Protein AF-P83966-F1 (afdb_monomer_lite)

Sequence (166 aa):
EAVAPYERPALSKNIFYLREIADADQLVEAIKLKDGRTLDADIVVVGVGGRPLVSLFKTSIPDVYAVGDVATYPLKLYNELRRVEHVDHARLSIEEYDYLPYFYSRTFNLAWQFYGDNVGETVLFPDNFGTYWIKVVGVFLEGGTPDEYKVARVQPPVESLDQLAK

Structure (mmCIF, N/CA/C/O backbone):
data_AF-P83966-F1
#
_entry.id   AF-P83966-F1
#
loop_
_atom_site.group_PDB
_atom_site.id
_atom_site.type_symbol
_atom_site.label_atom_id
_atom_site.label_alt_id
_atom_site.label_comp_id
_atom_site.label_asym_id
_atom_site.label_entity_id
_atom_site.label_seq_id
_atom_site.pdbx_PDB_ins_code
_atom_site.Cartn_x
_atom_site.Cartn_y
_atom_site.Cartn_z
_atom_site.occupancy
_atom_site.B_iso_or_equiv
_atom_site.auth_seq_id
_atom_site.auth_comp_id
_atom_site.auth_asym_id
_atom_site.auth_atom_id
_atom_site.pdbx_PDB_model_num
ATOM 1 N N . GLU A 1 1 ? 24.049 -23.335 -14.280 1.00 45.06 1 GLU A N 1
ATOM 2 C CA . GLU A 1 1 ? 23.281 -22.535 -15.256 1.00 45.06 1 GLU A CA 1
ATOM 3 C C . GLU A 1 1 ? 23.429 -21.066 -14.905 1.00 45.06 1 GLU A C 1
ATOM 5 O O . GLU A 1 1 ? 23.362 -20.734 -13.729 1.00 45.06 1 GLU A O 1
ATOM 10 N N . ALA A 1 2 ? 23.746 -20.215 -15.880 1.00 38.22 2 ALA A N 1
ATOM 11 C CA . ALA A 1 2 ? 23.924 -18.783 -15.662 1.00 38.22 2 ALA A CA 1
ATOM 12 C C . ALA A 1 2 ? 22.557 -18.088 -15.731 1.00 38.22 2 ALA A C 1
ATOM 14 O O . ALA A 1 2 ? 21.883 -18.163 -16.756 1.00 38.22 2 ALA A O 1
ATOM 15 N N . VAL A 1 3 ? 22.151 -17.435 -14.641 1.00 41.75 3 VAL A N 1
ATOM 16 C CA . VAL A 1 3 ? 20.948 -16.594 -14.590 1.00 41.75 3 VAL A CA 1
ATOM 17 C C . VAL A 1 3 ? 21.220 -15.344 -15.429 1.00 41.75 3 VAL A C 1
ATOM 19 O O . VAL A 1 3 ? 22.171 -14.609 -15.158 1.00 41.75 3 VAL A O 1
ATOM 22 N N . ALA A 1 4 ? 20.429 -15.133 -16.482 1.00 40.81 4 ALA A N 1
ATOM 23 C CA . ALA A 1 4 ? 20.495 -13.918 -17.286 1.00 40.81 4 ALA A CA 1
ATOM 24 C C . ALA A 1 4 ? 20.196 -12.690 -16.401 1.00 40.81 4 ALA A C 1
ATOM 26 O O . ALA A 1 4 ? 19.326 -12.768 -15.531 1.00 40.81 4 ALA A O 1
ATOM 27 N N . PRO A 1 5 ? 20.898 -11.558 -16.583 1.00 36.34 5 PRO A N 1
ATOM 28 C CA . PRO A 1 5 ? 20.638 -10.367 -15.790 1.00 36.34 5 PRO A CA 1
ATOM 29 C C . PRO A 1 5 ? 19.221 -9.852 -16.072 1.00 36.34 5 PRO A C 1
ATOM 31 O O . PRO A 1 5 ? 18.816 -9.740 -17.226 1.00 36.34 5 PRO A O 1
ATOM 34 N N . TYR A 1 6 ? 18.486 -9.526 -15.008 1.00 38.03 6 TYR A N 1
ATOM 35 C CA . TYR A 1 6 ? 17.194 -8.846 -15.072 1.00 38.03 6 TYR A CA 1
ATOM 36 C C . TYR A 1 6 ? 17.336 -7.539 -15.870 1.00 38.03 6 TYR A C 1
ATOM 38 O O . TYR A 1 6 ? 17.939 -6.568 -15.398 1.00 38.03 6 TYR A O 1
ATOM 46 N N . GLU A 1 7 ? 16.811 -7.514 -17.097 1.00 37.16 7 GLU A N 1
ATOM 47 C CA . GLU A 1 7 ? 16.650 -6.279 -17.859 1.00 37.16 7 GLU A CA 1
ATOM 48 C C . GLU A 1 7 ? 15.645 -5.399 -17.115 1.00 37.16 7 GLU A C 1
ATOM 50 O O . GLU A 1 7 ? 14.469 -5.739 -16.987 1.00 37.16 7 GLU A O 1
ATOM 55 N N . ARG A 1 8 ? 16.110 -4.260 -16.586 1.00 40.84 8 ARG A N 1
ATOM 56 C CA . ARG A 1 8 ? 15.218 -3.269 -15.973 1.00 40.84 8 ARG A CA 1
ATOM 57 C C . ARG A 1 8 ? 14.167 -2.883 -17.021 1.00 40.84 8 ARG A C 1
ATOM 59 O O . ARG A 1 8 ? 14.578 -2.410 -18.086 1.00 40.84 8 ARG A O 1
ATOM 66 N N . PRO A 1 9 ? 12.854 -3.011 -16.739 1.00 40.06 9 PRO A N 1
ATOM 67 C CA . PRO A 1 9 ? 11.830 -2.472 -17.619 1.00 40.06 9 PRO A CA 1
ATOM 68 C C . PRO A 1 9 ? 12.176 -1.011 -17.865 1.00 40.06 9 PRO A C 1
ATOM 70 O O . PRO A 1 9 ? 12.512 -0.296 -16.916 1.00 40.06 9 PRO A O 1
ATOM 73 N N . ALA A 1 10 ? 12.188 -0.605 -19.135 1.00 42.38 10 ALA A N 1
ATOM 74 C CA . ALA A 1 10 ? 12.534 0.745 -19.535 1.00 42.38 10 ALA A CA 1
ATOM 75 C C . ALA A 1 10 ? 11.772 1.734 -18.645 1.00 42.38 10 ALA A C 1
ATOM 77 O O . ALA A 1 10 ? 10.560 1.882 -18.784 1.00 42.38 10 ALA A O 1
ATOM 78 N N . LEU A 1 11 ? 12.482 2.395 -17.721 1.00 45.12 11 LEU A N 1
ATOM 79 C CA . LEU A 1 11 ? 12.000 3.619 -17.096 1.00 45.12 11 LEU A CA 1
ATOM 80 C C . LEU A 1 11 ? 11.551 4.483 -18.264 1.00 45.12 11 LEU A C 1
ATOM 82 O O . LEU A 1 11 ? 12.377 4.858 -19.101 1.00 45.12 11 LEU A O 1
ATOM 86 N N . SER A 1 12 ? 10.240 4.677 -18.384 1.00 51.84 12 SER A N 1
ATOM 87 C CA . SER A 1 12 ? 9.627 5.460 -19.443 1.00 51.84 12 SER A CA 1
ATOM 88 C C . SER A 1 12 ? 10.342 6.800 -19.457 1.00 51.84 12 SER A C 1
ATOM 90 O O . SER A 1 12 ? 10.155 7.606 -18.545 1.00 51.84 12 SER A O 1
ATOM 92 N N . LYS A 1 13 ? 11.213 7.020 -20.448 1.00 52.16 13 LYS A N 1
ATOM 93 C CA . LYS A 1 13 ? 12.137 8.163 -20.465 1.00 52.16 13 LYS A CA 1
ATOM 94 C C . LYS A 1 13 ? 11.417 9.522 -20.465 1.00 52.16 13 LYS A C 1
ATOM 96 O O . LYS A 1 13 ? 12.077 10.540 -20.313 1.00 52.16 13 LYS A O 1
ATOM 101 N N . ASN A 1 14 ? 10.084 9.522 -20.573 1.00 56.34 14 ASN A N 1
ATOM 102 C CA . ASN A 1 14 ? 9.250 10.691 -20.807 1.00 56.34 14 ASN A CA 1
ATOM 103 C C . ASN A 1 14 ? 8.026 10.806 -19.863 1.00 56.34 14 ASN A C 1
ATOM 105 O O . ASN A 1 14 ? 7.080 11.505 -20.209 1.00 56.34 14 ASN A O 1
ATOM 109 N N . ILE A 1 15 ? 7.987 10.127 -18.704 1.00 60.91 15 ILE A N 1
ATOM 110 C CA . ILE A 1 15 ? 6.929 10.367 -17.694 1.00 60.91 15 ILE A CA 1
ATOM 111 C C . ILE A 1 15 ? 7.461 11.316 -16.622 1.00 60.91 15 ILE A C 1
ATOM 113 O O . ILE A 1 15 ? 8.422 11.001 -15.920 1.00 60.91 15 ILE A O 1
ATOM 117 N N . PHE A 1 16 ? 6.803 12.464 -16.473 1.00 58.78 16 PHE A N 1
ATOM 118 C CA . PHE A 1 16 ? 7.132 13.481 -15.480 1.00 58.78 16 PHE A CA 1
ATOM 119 C C . PHE A 1 16 ? 5.898 13.780 -14.626 1.00 58.78 16 PHE A C 1
ATOM 121 O O . PHE A 1 16 ? 4.799 13.945 -15.150 1.00 58.78 16 PHE A O 1
ATOM 128 N N . TYR A 1 17 ? 6.075 13.856 -13.307 1.00 57.97 17 TYR A N 1
ATOM 129 C CA . TYR A 1 17 ? 4.996 14.163 -12.367 1.00 57.97 17 TYR A CA 1
ATOM 130 C C . TYR A 1 17 ? 5.035 15.648 -12.000 1.00 57.97 17 TYR A C 1
ATOM 132 O O . TYR A 1 17 ? 5.984 16.111 -11.363 1.00 57.97 17 TYR A O 1
ATOM 140 N N . LEU A 1 18 ? 3.996 16.390 -12.380 1.00 57.66 18 LEU A N 1
ATOM 141 C CA . LEU A 1 18 ? 3.772 17.760 -11.914 1.00 57.66 18 LEU A CA 1
ATOM 142 C C . LEU A 1 18 ? 2.977 17.726 -10.603 1.00 57.66 18 LEU A C 1
ATOM 144 O O . LEU A 1 18 ? 2.187 16.813 -10.389 1.00 57.66 18 LEU A O 1
ATOM 148 N N . ARG A 1 19 ? 3.213 18.690 -9.702 1.00 56.94 19 ARG A N 1
ATOM 149 C CA . ARG A 1 19 ? 2.578 18.724 -8.369 1.00 56.94 19 ARG A CA 1
ATOM 150 C C . ARG A 1 19 ? 1.458 19.757 -8.226 1.00 56.94 19 ARG A C 1
ATOM 152 O O . ARG A 1 19 ? 0.617 19.573 -7.359 1.00 56.94 19 ARG A O 1
ATOM 159 N N . GLU A 1 20 ? 1.425 20.813 -9.041 1.00 59.12 20 GLU A N 1
ATOM 160 C CA . GLU A 1 20 ? 0.437 21.899 -8.923 1.00 59.12 20 GLU A CA 1
ATOM 161 C C . GLU A 1 20 ? 0.015 22.431 -10.304 1.00 59.12 20 GLU A C 1
ATOM 163 O O . GLU A 1 20 ? 0.839 22.490 -11.213 1.00 59.12 20 GLU A O 1
ATOM 168 N N . ILE A 1 21 ? -1.269 22.792 -10.451 1.00 60.28 21 ILE A N 1
ATOM 169 C CA . ILE A 1 21 ? -1.931 23.203 -11.716 1.00 60.28 21 ILE A CA 1
ATOM 170 C C . ILE A 1 21 ? -2.010 24.734 -11.876 1.00 60.28 21 ILE A C 1
ATOM 172 O O . ILE A 1 21 ? -2.605 25.206 -12.830 1.00 60.28 21 ILE A O 1
ATOM 176 N N . ALA A 1 22 ? -1.428 25.510 -10.957 1.00 54.44 22 ALA A N 1
ATOM 177 C CA . ALA A 1 22 ? -1.925 26.825 -10.530 1.00 54.44 22 ALA A CA 1
ATOM 178 C C . ALA A 1 22 ? -2.326 27.876 -11.592 1.00 54.44 22 ALA A C 1
ATOM 180 O O . ALA A 1 22 ? -3.111 28.737 -11.229 1.00 54.44 22 ALA A O 1
ATOM 181 N N . ASP A 1 23 ? -1.933 27.793 -12.864 1.00 50.25 23 ASP A N 1
ATOM 182 C CA . ASP A 1 23 ? -2.399 28.704 -13.916 1.00 50.25 23 ASP A CA 1
ATOM 183 C C . ASP A 1 23 ? -2.664 27.953 -15.232 1.00 50.25 23 ASP A C 1
ATOM 185 O O . ASP A 1 23 ? -1.819 27.915 -16.128 1.00 50.25 23 ASP A O 1
ATOM 189 N N . ALA A 1 24 ? -3.851 27.348 -15.366 1.00 52.97 24 ALA A N 1
ATOM 190 C CA . ALA A 1 24 ? -4.258 26.550 -16.535 1.00 52.97 24 ALA A CA 1
ATOM 191 C C . ALA A 1 24 ? -4.115 27.282 -17.892 1.00 52.97 24 ALA A C 1
ATOM 193 O O . ALA A 1 24 ? -4.020 26.628 -18.929 1.00 52.97 24 ALA A O 1
ATOM 194 N N . ASP A 1 25 ? -4.006 28.611 -17.881 1.00 53.62 25 ASP A N 1
ATOM 195 C CA . ASP A 1 25 ? -3.832 29.443 -19.073 1.00 53.62 25 ASP A CA 1
ATOM 196 C C . ASP A 1 25 ? -2.358 29.609 -19.516 1.00 53.62 25 ASP A C 1
ATOM 198 O O . ASP A 1 25 ? -2.104 30.058 -20.631 1.00 53.62 25 ASP A O 1
ATOM 202 N N . GLN A 1 26 ? -1.368 29.200 -18.705 1.00 55.09 26 GLN A N 1
ATOM 203 C CA . GLN A 1 26 ? 0.069 29.240 -19.046 1.00 55.09 26 GLN A CA 1
ATOM 204 C C . GLN A 1 26 ? 0.646 27.881 -19.477 1.00 55.09 26 GLN A C 1
ATOM 206 O O . GLN A 1 26 ? 1.845 27.792 -19.744 1.00 55.09 26 GLN A O 1
ATOM 211 N N . LEU A 1 27 ? -0.170 26.819 -19.587 1.00 56.16 27 LEU A N 1
ATOM 212 C CA . LEU A 1 27 ? 0.305 25.432 -19.749 1.00 56.16 27 LEU A CA 1
ATOM 213 C C . LEU A 1 27 ? 1.224 25.203 -20.978 1.00 56.16 27 LEU A C 1
ATOM 215 O O . LEU A 1 27 ? 2.040 24.285 -20.981 1.00 56.16 27 LEU A O 1
ATOM 219 N N . VAL A 1 28 ? 1.144 26.075 -21.989 1.00 51.44 28 VAL A N 1
ATOM 220 C CA . VAL A 1 28 ? 1.964 26.051 -23.217 1.00 51.44 28 VAL A CA 1
ATOM 221 C C . VAL A 1 28 ? 3.400 26.576 -22.997 1.00 51.44 28 VAL A C 1
ATOM 223 O O . VAL A 1 28 ? 4.303 26.200 -23.736 1.00 51.44 28 VAL A O 1
ATOM 226 N N . GLU A 1 29 ? 3.659 27.356 -21.940 1.00 54.81 29 GLU A N 1
ATOM 227 C CA . GLU A 1 29 ? 5.016 27.707 -21.468 1.00 54.81 29 GLU A CA 1
ATOM 228 C C . GLU A 1 29 ? 5.485 26.815 -20.290 1.00 54.81 29 GLU A C 1
ATOM 230 O O . GLU A 1 29 ? 6.607 26.955 -19.792 1.00 54.81 29 GLU A O 1
ATOM 235 N N . ALA A 1 30 ? 4.626 25.904 -19.810 1.00 53.44 30 ALA A N 1
ATOM 236 C CA . ALA A 1 30 ? 4.599 25.493 -18.404 1.00 53.44 30 ALA A CA 1
ATOM 237 C C . ALA A 1 30 ? 5.400 24.263 -17.994 1.00 53.44 30 ALA A C 1
ATOM 239 O O . ALA A 1 30 ? 5.418 23.970 -16.798 1.00 5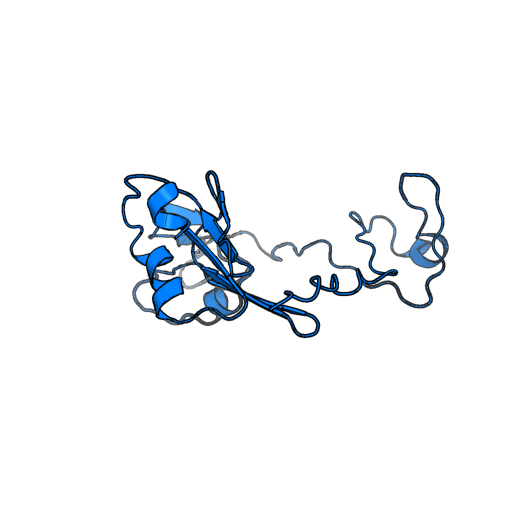3.44 30 ALA A O 1
ATOM 240 N N . ILE A 1 31 ? 6.111 23.553 -18.873 1.00 60.31 31 ILE A N 1
ATOM 241 C CA . ILE A 1 31 ? 7.015 22.510 -18.355 1.00 60.31 31 ILE A CA 1
ATOM 242 C C . ILE A 1 31 ? 8.380 23.089 -17.998 1.00 60.31 31 ILE A C 1
ATOM 244 O O . ILE A 1 31 ? 9.411 22.480 -18.260 1.00 60.31 31 ILE A O 1
ATOM 248 N N . LYS A 1 32 ? 8.390 24.263 -17.356 1.00 64.75 32 LYS A N 1
ATOM 249 C CA . LYS A 1 32 ? 9.527 24.684 -16.545 1.00 64.75 32 LYS A CA 1
ATOM 250 C C . LYS A 1 32 ? 9.469 23.940 -15.221 1.00 64.75 32 LYS A C 1
ATOM 252 O O . LYS A 1 32 ? 8.652 24.225 -14.348 1.00 64.75 32 LYS A O 1
ATOM 257 N N . LEU A 1 33 ? 10.341 22.956 -15.077 1.00 69.50 33 LEU A N 1
ATOM 258 C CA . LEU A 1 33 ? 10.537 22.248 -13.824 1.00 69.50 33 LEU A CA 1
ATOM 259 C C . LEU A 1 33 ? 11.084 23.222 -12.768 1.00 69.50 33 LEU A C 1
ATOM 261 O O . LEU A 1 33 ? 11.727 24.219 -13.095 1.00 69.50 33 LEU A O 1
ATOM 265 N N . LYS A 1 34 ? 10.879 22.923 -11.477 1.00 71.44 34 LYS A N 1
ATOM 266 C CA . LYS A 1 34 ? 11.405 23.754 -10.369 1.00 71.44 34 LYS A CA 1
ATOM 267 C C . LYS A 1 34 ? 12.927 23.957 -10.424 1.00 71.44 34 LYS A C 1
ATOM 269 O O . LYS A 1 34 ? 13.430 24.893 -9.816 1.00 71.44 34 LYS A O 1
ATOM 274 N N . ASP A 1 35 ? 13.646 23.087 -11.130 1.00 78.81 35 ASP A N 1
ATOM 275 C CA . ASP A 1 35 ? 15.094 23.171 -11.350 1.00 78.81 35 ASP A CA 1
ATOM 276 C C . ASP A 1 35 ? 15.496 24.030 -12.569 1.00 78.81 35 ASP A C 1
ATOM 278 O O . ASP A 1 35 ? 16.679 24.123 -12.889 1.00 78.81 35 ASP A O 1
ATOM 282 N N . GLY A 1 36 ? 14.534 24.672 -13.239 1.00 75.62 36 GLY A N 1
ATOM 283 C CA . GLY A 1 36 ? 14.755 25.580 -14.365 1.00 75.62 36 GLY A CA 1
ATOM 284 C C . GLY A 1 36 ? 14.802 24.915 -15.743 1.00 75.62 36 GLY A C 1
ATOM 285 O O . GLY A 1 36 ? 14.896 25.629 -16.740 1.00 75.62 36 GLY A O 1
ATOM 286 N N . ARG A 1 37 ? 14.720 23.581 -15.838 1.00 77.75 37 ARG A N 1
ATOM 287 C CA . ARG A 1 37 ? 14.634 22.886 -17.135 1.00 77.75 37 ARG A CA 1
ATOM 288 C C . ARG A 1 37 ? 13.282 23.119 -17.795 1.00 77.75 37 ARG A C 1
ATOM 290 O O . ARG A 1 37 ? 12.271 23.056 -17.109 1.00 77.75 37 ARG A O 1
ATOM 297 N N . THR A 1 38 ? 13.269 23.266 -19.116 1.00 74.31 38 THR A N 1
ATOM 298 C CA . THR A 1 38 ? 12.050 23.223 -19.937 1.00 74.31 38 THR A CA 1
ATOM 299 C C . THR A 1 38 ? 11.914 21.843 -20.582 1.00 74.31 38 THR A C 1
ATOM 301 O O . THR A 1 38 ? 12.921 21.291 -21.028 1.00 74.31 38 THR A O 1
ATOM 304 N N . LEU A 1 39 ? 10.704 21.282 -20.639 1.00 73.31 39 LEU A N 1
ATOM 305 C CA . LEU A 1 39 ? 10.404 20.081 -21.426 1.00 73.31 39 LEU A CA 1
ATOM 306 C C . LEU A 1 39 ? 9.485 20.433 -22.600 1.00 73.31 39 LEU A C 1
ATOM 308 O O . LEU A 1 39 ? 8.455 21.073 -22.399 1.00 73.31 39 LEU A O 1
ATOM 312 N N . ASP A 1 40 ? 9.840 19.977 -23.800 1.00 72.69 40 ASP A N 1
ATOM 313 C CA . ASP A 1 40 ? 8.956 20.044 -24.965 1.00 72.69 40 ASP A CA 1
ATOM 314 C C . ASP A 1 40 ? 7.891 18.944 -24.855 1.00 72.69 40 ASP A C 1
ATOM 316 O O . ASP A 1 40 ? 8.216 17.778 -24.608 1.00 72.69 40 ASP A O 1
ATOM 320 N N . ALA A 1 41 ? 6.617 19.302 -25.023 1.00 70.44 41 ALA A N 1
ATOM 321 C CA . ALA A 1 41 ? 5.513 18.349 -25.001 1.00 70.44 41 ALA A CA 1
ATOM 322 C C . ALA A 1 41 ? 4.385 18.768 -25.944 1.00 70.44 41 ALA A C 1
ATOM 324 O O . ALA A 1 41 ? 3.917 19.903 -25.897 1.00 70.44 41 ALA A O 1
ATOM 325 N N . ASP A 1 42 ? 3.892 17.813 -26.732 1.00 73.94 42 ASP A N 1
ATOM 326 C CA . ASP A 1 42 ? 2.681 17.989 -27.542 1.00 73.94 42 ASP A CA 1
ATOM 327 C C . ASP A 1 42 ? 1.400 17.819 -26.705 1.00 73.94 42 ASP A C 1
ATOM 329 O O . ASP A 1 42 ? 0.353 18.380 -27.023 1.00 73.94 42 ASP A O 1
ATOM 333 N N . ILE A 1 43 ? 1.470 17.014 -25.635 1.00 69.81 43 ILE A N 1
ATOM 334 C CA . ILE A 1 43 ? 0.348 16.690 -24.747 1.00 69.81 43 ILE A CA 1
ATOM 335 C C . ILE A 1 43 ? 0.831 16.700 -23.297 1.00 69.81 43 ILE A C 1
ATOM 337 O O . ILE A 1 43 ? 1.833 16.070 -22.958 1.00 69.81 43 ILE A O 1
ATOM 341 N N . VAL A 1 44 ? 0.058 17.348 -22.424 1.00 73.06 44 VAL A N 1
ATOM 342 C CA . VAL A 1 44 ? 0.239 17.301 -20.970 1.00 73.06 44 VAL A CA 1
ATOM 343 C C . VAL A 1 44 ? -0.953 16.583 -20.347 1.00 73.06 44 VAL A C 1
ATOM 345 O O . VAL A 1 44 ? -2.098 16.992 -20.523 1.00 73.06 44 VAL A O 1
ATOM 348 N N . VAL A 1 45 ? -0.680 15.514 -19.600 1.00 74.25 45 VAL A N 1
ATOM 349 C CA . VAL A 1 45 ? -1.681 14.798 -18.799 1.00 74.25 45 VAL A CA 1
ATOM 350 C C . VAL A 1 45 ? -1.427 15.111 -17.332 1.00 74.25 45 VAL A C 1
ATOM 352 O O . VAL A 1 45 ? -0.304 14.958 -16.853 1.00 74.25 45 VAL A O 1
ATOM 355 N N . VAL A 1 46 ? -2.464 15.538 -16.610 1.00 70.75 46 VAL A N 1
ATOM 356 C CA . VAL A 1 46 ? -2.336 15.942 -15.208 1.00 70.75 46 VAL A CA 1
ATOM 357 C C . VAL A 1 46 ? -3.109 15.001 -14.290 1.00 70.75 46 VAL A C 1
ATOM 359 O O . VAL A 1 46 ? -4.314 14.827 -14.437 1.00 70.75 46 VAL A O 1
ATOM 362 N N . GLY A 1 47 ? -2.408 14.430 -13.309 1.00 78.69 47 GLY A N 1
ATOM 363 C CA . GLY A 1 47 ? -2.979 13.607 -12.243 1.00 78.69 47 GLY A CA 1
ATOM 364 C C . GLY A 1 47 ? -2.395 14.001 -10.889 1.00 78.69 47 GLY A C 1
ATOM 365 O O . GLY A 1 47 ? -1.427 13.399 -10.437 1.00 78.69 47 GLY A O 1
ATOM 366 N N . VAL A 1 48 ? -2.971 15.026 -10.256 1.00 75.12 48 VAL A N 1
ATOM 367 C CA . VAL A 1 48 ? -2.504 15.603 -8.971 1.00 75.12 48 VAL A CA 1
ATOM 368 C C . VAL A 1 48 ? -3.465 15.340 -7.804 1.00 75.12 48 VAL A C 1
ATOM 370 O O . VAL A 1 48 ? -3.412 16.015 -6.780 1.00 75.12 48 VAL A O 1
ATOM 373 N N . GLY A 1 49 ? -4.341 14.346 -7.961 1.00 77.19 49 GLY A N 1
ATOM 374 C CA . GLY A 1 49 ? -5.379 13.991 -6.994 1.00 77.19 49 GLY A CA 1
ATOM 375 C C . GLY A 1 49 ? -6.713 14.703 -7.235 1.00 77.19 49 GLY A C 1
ATOM 376 O O . GLY A 1 49 ? -6.784 15.745 -7.887 1.00 77.19 49 GLY A O 1
ATOM 377 N N . GLY A 1 50 ? -7.781 14.101 -6.713 1.00 74.12 50 GLY A N 1
ATOM 378 C CA . GLY A 1 50 ? -9.111 14.696 -6.649 1.00 74.12 50 GLY A CA 1
ATOM 379 C C . GLY A 1 50 ? -9.363 15.368 -5.300 1.00 74.12 50 GLY A C 1
ATOM 380 O O . GLY A 1 50 ? -8.637 15.170 -4.325 1.00 74.12 50 GLY A O 1
ATOM 381 N N . ARG A 1 51 ? -10.422 16.173 -5.229 1.00 74.88 51 ARG A N 1
ATOM 382 C CA . ARG A 1 51 ? -11.014 16.606 -3.959 1.00 74.88 51 ARG A CA 1
ATOM 383 C C . ARG A 1 51 ? -12.471 16.159 -3.946 1.00 74.88 51 ARG A C 1
ATOM 385 O O . ARG A 1 51 ? -13.143 16.362 -4.959 1.00 74.88 51 ARG A O 1
ATOM 392 N N . PRO A 1 52 ? -12.977 15.601 -2.832 1.00 74.06 52 PRO A N 1
ATOM 393 C CA . PRO A 1 52 ? -14.404 15.362 -2.680 1.00 74.06 52 PRO A CA 1
ATOM 394 C C . PRO A 1 52 ? -15.199 16.628 -3.007 1.00 74.06 52 PRO A C 1
ATOM 396 O O . PRO A 1 52 ? -14.882 17.707 -2.508 1.00 74.06 52 PRO A O 1
ATOM 399 N N . LEU A 1 53 ? -16.240 16.494 -3.832 1.00 70.25 53 LEU A N 1
ATOM 400 C CA . LEU A 1 53 ? -17.119 17.611 -4.204 1.00 70.25 53 LEU A CA 1
ATOM 401 C C . LEU A 1 53 ? -18.085 18.019 -3.076 1.00 70.25 53 LEU A C 1
ATOM 403 O O . LEU A 1 53 ? -18.884 18.935 -3.251 1.00 70.25 53 LEU A O 1
ATOM 407 N N . VAL A 1 54 ? -18.023 17.345 -1.924 1.00 67.00 54 VAL A N 1
ATOM 408 C CA . VAL A 1 54 ? -18.878 17.571 -0.753 1.00 67.00 54 VAL A CA 1
ATOM 409 C C . VAL A 1 54 ? -18.097 17.358 0.548 1.00 67.00 54 VAL A C 1
ATOM 411 O O . VAL A 1 54 ? -17.034 16.734 0.562 1.00 67.00 54 VAL A O 1
ATOM 414 N N . SER A 1 55 ? -18.648 17.851 1.657 1.00 57.66 55 SER A N 1
ATOM 415 C CA . SER A 1 55 ? -18.236 17.472 3.011 1.00 57.66 55 SER A CA 1
ATOM 416 C C . SER A 1 55 ? -18.768 16.076 3.388 1.00 57.66 55 SER A C 1
ATOM 418 O O . SER A 1 55 ? -19.784 15.616 2.875 1.00 57.66 55 SER A O 1
ATOM 420 N N . LEU A 1 56 ? -18.040 15.378 4.262 1.00 51.44 56 LEU A N 1
ATOM 421 C CA . LEU A 1 56 ? -18.118 13.925 4.494 1.00 51.44 56 LE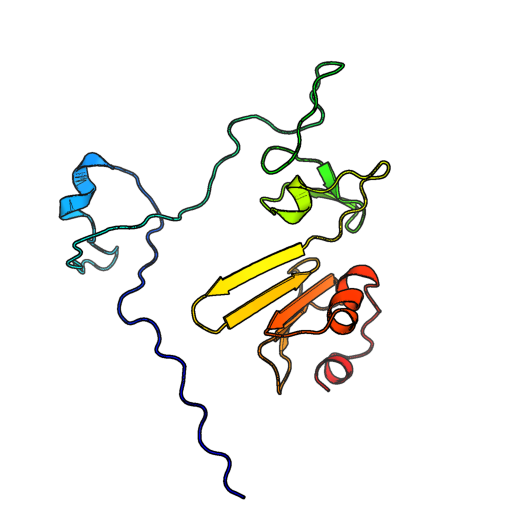U A CA 1
ATOM 422 C C . LEU A 1 56 ? -19.184 13.562 5.561 1.00 51.44 56 LEU A C 1
ATOM 424 O O . LEU A 1 56 ? -19.321 14.345 6.495 1.00 51.44 56 LEU A O 1
ATOM 428 N N . PHE A 1 57 ? -19.876 12.404 5.425 1.00 46.75 57 PHE A N 1
ATOM 429 C CA . PHE A 1 57 ? -20.602 11.535 6.415 1.00 46.75 57 PHE A CA 1
ATOM 430 C C . PHE A 1 57 ? -21.955 10.980 5.891 1.00 46.75 57 PHE A C 1
ATOM 432 O O . PHE A 1 57 ? -22.552 11.574 4.995 1.00 46.75 57 PHE A O 1
ATOM 439 N N . LYS A 1 58 ? -22.494 9.886 6.494 1.00 56.59 58 LYS A N 1
ATOM 440 C CA . LYS A 1 58 ? -23.964 9.673 6.552 1.00 56.59 58 LYS A CA 1
ATOM 441 C C . LYS A 1 58 ? -24.502 10.976 7.092 1.00 56.59 58 LYS A C 1
ATOM 443 O O . LYS A 1 58 ? -24.135 11.360 8.204 1.00 56.59 58 LYS A O 1
ATOM 448 N N . THR A 1 59 ? -25.181 11.712 6.231 1.00 62.50 59 THR A N 1
ATOM 449 C CA . THR A 1 59 ? -25.189 13.149 6.434 1.00 62.50 59 THR A CA 1
ATOM 450 C C . THR A 1 59 ? -25.920 13.454 7.736 1.00 62.50 59 THR A C 1
ATOM 452 O O . THR A 1 59 ? -26.700 12.647 8.245 1.00 62.50 59 THR A O 1
ATOM 455 N N . SER A 1 60 ? -25.692 14.631 8.295 1.00 72.88 60 SER A N 1
ATOM 456 C CA . SER A 1 60 ? -26.490 15.110 9.425 1.00 72.88 60 SER A CA 1
ATOM 457 C C . SER A 1 60 ? -27.983 15.269 9.085 1.00 72.88 60 SER A C 1
ATOM 459 O O . SER A 1 60 ? -28.773 15.608 9.965 1.00 72.88 60 SER A O 1
ATOM 461 N N . ILE A 1 61 ? -28.375 15.028 7.829 1.00 81.06 61 ILE A N 1
ATOM 462 C CA . ILE A 1 61 ? -29.737 15.096 7.321 1.00 81.06 61 ILE A CA 1
ATOM 463 C C . ILE A 1 61 ? -30.321 13.671 7.293 1.00 81.06 61 ILE A C 1
ATOM 465 O O . ILE A 1 61 ? -29.754 12.790 6.635 1.00 81.06 61 ILE A O 1
ATOM 469 N N . PRO A 1 62 ? -31.453 13.427 7.982 1.00 81.81 62 PRO A N 1
ATOM 470 C CA . PRO A 1 62 ? -32.189 12.173 7.865 1.00 81.81 62 PRO A CA 1
ATOM 471 C C . PRO A 1 62 ? -32.436 11.792 6.400 1.00 81.81 62 PRO A C 1
ATOM 473 O O . PRO A 1 62 ? -32.694 12.652 5.563 1.00 81.81 62 PRO A O 1
ATOM 476 N N . ASP A 1 63 ? -32.331 10.498 6.100 1.00 81.56 63 ASP A N 1
ATOM 477 C CA . ASP A 1 63 ? -32.579 9.910 4.775 1.00 81.56 63 ASP A CA 1
ATOM 478 C C . ASP A 1 63 ? -31.639 10.352 3.635 1.00 81.56 63 ASP A C 1
ATOM 480 O O . ASP A 1 63 ? -31.852 9.979 2.481 1.00 81.56 63 ASP A O 1
ATOM 484 N N . VAL A 1 64 ? -30.544 11.058 3.943 1.00 82.69 64 VAL A N 1
ATOM 485 C CA . VAL A 1 64 ? -29.495 11.407 2.973 1.00 82.69 64 VAL A CA 1
ATOM 486 C C . VAL A 1 64 ? -28.191 10.673 3.302 1.00 82.69 64 VAL A C 1
ATOM 488 O O . VAL A 1 64 ? -27.633 10.782 4.399 1.00 82.69 64 VAL A O 1
ATOM 491 N N . TYR A 1 65 ? -27.676 9.934 2.318 1.00 79.88 65 TYR A N 1
ATOM 492 C CA . TYR A 1 65 ? -26.520 9.045 2.446 1.00 79.88 65 TYR A CA 1
ATOM 493 C C . TYR A 1 65 ? -25.373 9.501 1.538 1.00 79.88 65 TYR A C 1
ATOM 495 O O . TYR A 1 65 ? -25.606 9.998 0.438 1.00 79.88 65 TYR A O 1
ATOM 503 N N . ALA A 1 66 ? -24.136 9.294 1.991 1.00 84.19 66 ALA A N 1
ATOM 504 C CA . ALA A 1 66 ? -22.924 9.475 1.198 1.00 84.19 66 ALA A CA 1
ATOM 505 C C . ALA A 1 66 ? -22.253 8.112 0.987 1.00 84.19 66 ALA A C 1
ATOM 507 O O . ALA A 1 66 ? -22.161 7.318 1.925 1.00 84.19 66 ALA A O 1
ATOM 508 N N . VAL A 1 67 ? -21.789 7.850 -0.234 1.00 86.88 67 VAL A N 1
ATOM 509 C CA . VAL A 1 67 ? -21.114 6.606 -0.640 1.00 86.88 67 VAL A CA 1
ATOM 510 C C . VAL A 1 67 ? -19.920 6.930 -1.540 1.00 86.88 67 VAL A C 1
ATOM 512 O O . VAL A 1 67 ? -19.871 8.011 -2.127 1.00 86.88 67 VAL A O 1
ATOM 515 N N . GLY A 1 68 ? -18.976 5.999 -1.674 1.00 88.88 68 GLY A N 1
ATOM 516 C CA . GLY A 1 68 ? -17.807 6.170 -2.539 1.00 88.88 68 GLY A CA 1
ATOM 517 C C . GLY A 1 68 ? -16.839 7.245 -2.034 1.00 88.88 68 GLY A C 1
ATOM 518 O O . GLY A 1 68 ? -16.751 7.505 -0.838 1.00 88.88 68 GLY A O 1
ATOM 519 N N . ASP A 1 69 ? -16.140 7.905 -2.958 1.00 90.56 69 ASP A N 1
ATOM 520 C CA . ASP A 1 69 ? -15.013 8.826 -2.704 1.00 90.56 69 ASP A CA 1
ATOM 521 C C . ASP A 1 69 ? -15.296 9.962 -1.704 1.00 90.56 69 ASP A C 1
ATOM 523 O O . ASP A 1 69 ? -14.379 10.525 -1.094 1.00 90.56 69 ASP A O 1
ATOM 527 N N . VAL A 1 70 ? -16.573 10.317 -1.549 1.00 86.94 70 VAL A N 1
ATOM 528 C CA . VAL A 1 70 ? -17.061 11.391 -0.677 1.00 86.94 70 VAL A CA 1
ATOM 529 C C . VAL A 1 70 ? -17.462 10.910 0.720 1.00 86.94 70 VAL A C 1
ATOM 531 O O . VAL A 1 70 ? -17.845 11.713 1.568 1.00 86.94 70 VAL A O 1
ATOM 534 N N . ALA A 1 71 ? -17.423 9.608 0.986 1.00 86.62 71 ALA A N 1
ATOM 535 C CA . ALA A 1 71 ? -17.794 9.058 2.278 1.00 86.62 71 ALA A CA 1
ATOM 536 C C . ALA A 1 71 ? -16.567 8.958 3.191 1.00 86.62 71 ALA A C 1
ATOM 538 O O . ALA A 1 71 ? -15.633 8.206 2.924 1.00 86.62 71 ALA A O 1
ATOM 539 N N . THR A 1 72 ? -16.604 9.667 4.322 1.00 89.19 72 THR A N 1
ATOM 540 C CA . THR A 1 72 ? -15.843 9.245 5.505 1.00 89.19 72 THR A CA 1
ATOM 541 C C . THR A 1 72 ? -16.717 8.320 6.320 1.00 89.19 72 THR A C 1
ATOM 543 O O . THR A 1 72 ? -17.842 8.677 6.680 1.00 89.19 72 THR A O 1
ATOM 546 N N . TYR A 1 73 ? -16.196 7.142 6.623 1.00 87.06 73 TYR A N 1
ATOM 547 C CA . TYR A 1 73 ? -16.925 6.084 7.301 1.00 87.06 73 TYR A CA 1
ATOM 548 C C . TYR A 1 73 ? -16.029 5.404 8.348 1.00 87.06 73 TYR A C 1
ATOM 550 O O . TYR A 1 73 ? -14.799 5.457 8.242 1.00 87.06 73 TYR A O 1
ATOM 558 N N . PRO A 1 74 ? -16.619 4.780 9.383 1.00 88.81 74 PRO A N 1
ATOM 559 C CA . PRO A 1 74 ? -15.865 3.968 10.328 1.00 88.81 74 PRO A CA 1
ATOM 560 C C . PRO A 1 74 ? -15.368 2.700 9.629 1.00 88.81 74 PRO A C 1
ATOM 562 O O . PRO A 1 74 ? -16.146 1.808 9.290 1.00 88.81 74 PRO A O 1
ATOM 565 N N . LEU A 1 75 ? -14.062 2.619 9.4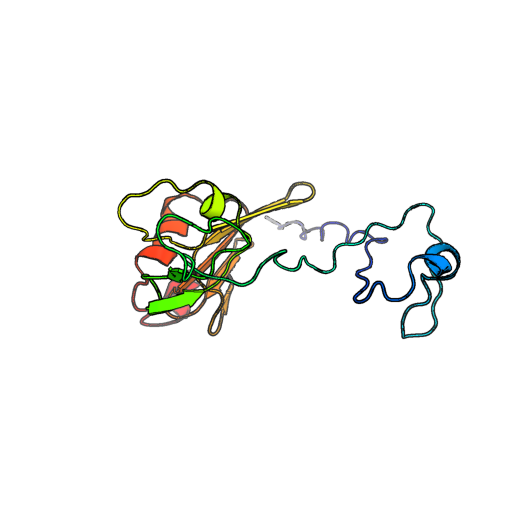05 1.00 90.12 75 LEU A N 1
ATOM 566 C CA . LEU A 1 75 ? -13.397 1.441 8.873 1.00 90.12 75 LEU A CA 1
ATOM 567 C C . LEU A 1 75 ? -13.111 0.477 10.030 1.00 90.12 75 LEU A C 1
ATOM 569 O O . LEU A 1 75 ? -12.112 0.610 10.739 1.00 90.12 75 LEU A O 1
ATOM 573 N N . LYS A 1 76 ? -14.023 -0.483 10.226 1.00 89.75 76 LYS A N 1
ATOM 574 C CA . LYS A 1 76 ? -14.042 -1.399 11.382 1.00 89.75 76 LYS A CA 1
ATOM 575 C C . LYS A 1 76 ? -12.723 -2.118 11.623 1.00 89.75 76 LYS A C 1
ATOM 577 O O . LYS A 1 76 ? -12.289 -2.186 12.767 1.00 89.75 76 LYS A O 1
ATOM 582 N N . LEU A 1 77 ? -12.080 -2.591 10.553 1.00 89.19 77 LEU A N 1
ATOM 583 C CA . LEU A 1 77 ? -10.832 -3.353 10.619 1.00 89.19 77 LEU A CA 1
ATOM 584 C C . LEU A 1 77 ? -9.719 -2.626 11.393 1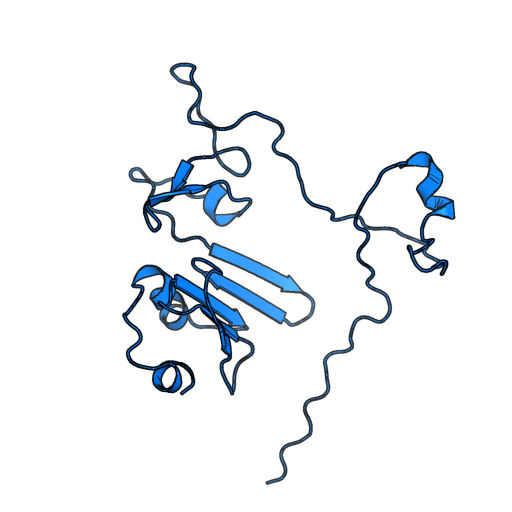.00 89.19 77 LEU A C 1
ATOM 586 O O . LEU A 1 77 ? -8.926 -3.279 12.064 1.00 89.19 77 LEU A O 1
ATOM 590 N N . TYR A 1 78 ? -9.685 -1.292 11.331 1.00 90.88 78 TYR A N 1
ATOM 591 C CA . TYR A 1 78 ? -8.679 -0.470 12.014 1.00 90.88 78 TYR A CA 1
ATOM 592 C C . TYR A 1 78 ? -9.266 0.418 13.116 1.00 90.88 78 TYR A C 1
ATOM 594 O O . TYR A 1 78 ? -8.526 1.149 13.761 1.00 90.88 78 TYR A O 1
ATOM 602 N N . ASN A 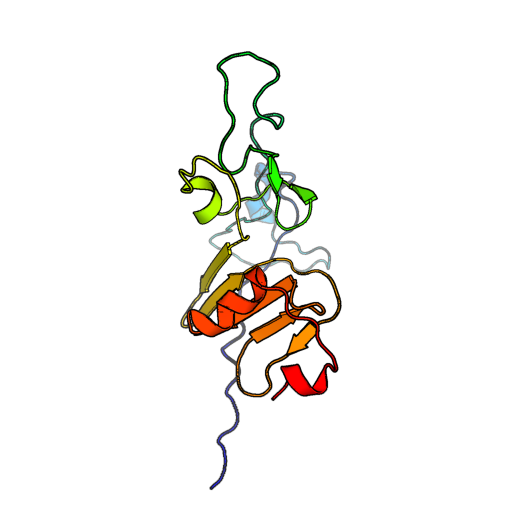1 79 ? -10.580 0.351 13.355 1.00 91.50 79 ASN A N 1
ATOM 603 C CA . ASN A 1 79 ? -11.292 1.187 14.323 1.00 91.50 79 ASN A CA 1
ATOM 604 C C . ASN A 1 79 ? -11.026 2.701 14.147 1.00 91.50 79 ASN A C 1
ATOM 606 O O . ASN A 1 79 ? -10.838 3.441 15.111 1.00 91.50 79 ASN A O 1
ATOM 610 N N . GLU A 1 80 ? -11.021 3.163 12.896 1.00 91.38 80 GLU A N 1
ATOM 611 C CA . GLU A 1 80 ? -10.721 4.549 12.523 1.00 91.38 80 GLU A CA 1
ATOM 612 C C . GLU A 1 80 ? -11.751 5.100 11.537 1.00 91.38 80 GLU A C 1
ATOM 614 O O . GLU A 1 80 ? -12.348 4.362 10.752 1.00 91.38 80 GLU A O 1
ATOM 619 N N . LEU A 1 81 ? -11.933 6.421 11.530 1.00 90.56 81 LEU A N 1
ATOM 620 C CA . LEU A 1 81 ? -12.655 7.092 10.454 1.00 90.56 81 LEU A CA 1
ATOM 621 C C . LEU A 1 81 ? -11.724 7.267 9.261 1.00 90.56 81 LEU A C 1
ATOM 623 O O . LEU A 1 81 ? -10.701 7.943 9.369 1.00 90.56 81 LEU A O 1
ATOM 627 N N . ARG A 1 82 ? -12.098 6.702 8.113 1.00 91.88 82 ARG A N 1
ATOM 628 C CA . ARG A 1 82 ? -11.324 6.834 6.878 1.00 91.88 82 ARG A CA 1
ATOM 629 C C . ARG A 1 82 ? -12.205 7.215 5.701 1.00 91.88 82 ARG A C 1
ATOM 631 O O . ARG A 1 82 ? -13.408 6.970 5.694 1.00 91.88 82 ARG A O 1
ATOM 638 N N . ARG A 1 83 ? -11.558 7.816 4.708 1.00 91.81 83 ARG A N 1
ATOM 639 C CA . ARG A 1 83 ? -12.082 8.077 3.370 1.00 91.81 83 ARG A CA 1
ATOM 640 C C . ARG A 1 83 ? -11.111 7.464 2.377 1.00 91.81 83 ARG A C 1
ATOM 642 O O . ARG A 1 83 ? -9.904 7.644 2.529 1.00 91.81 83 ARG A O 1
ATOM 649 N N . VAL A 1 84 ? -11.634 6.762 1.383 1.00 92.56 84 VAL A N 1
ATOM 650 C CA . VAL A 1 84 ? -10.839 6.106 0.342 1.00 92.56 84 VAL A CA 1
ATOM 651 C C . VAL A 1 84 ? -11.430 6.412 -1.026 1.00 92.56 84 VAL A C 1
ATOM 653 O O . VAL A 1 84 ? -12.628 6.639 -1.148 1.00 92.56 84 VAL A O 1
ATOM 656 N N . GLU A 1 85 ? -10.587 6.388 -2.051 1.00 93.56 85 GLU A N 1
ATOM 657 C CA . GLU A 1 85 ? -10.966 6.618 -3.451 1.00 93.56 85 GLU A CA 1
ATOM 658 C C . GLU A 1 85 ? -10.761 5.311 -4.230 1.00 93.56 85 GLU A C 1
ATOM 660 O O . GLU A 1 85 ? -9.910 5.204 -5.111 1.00 93.56 85 GLU A O 1
ATOM 665 N N . HIS A 1 86 ? -11.438 4.243 -3.788 1.00 94.31 86 HIS A N 1
ATOM 666 C CA . HIS A 1 86 ? -11.260 2.889 -4.320 1.00 94.31 86 HIS A CA 1
ATOM 667 C C . HIS A 1 86 ? -12.531 2.433 -5.043 1.00 94.31 86 HIS A C 1
ATOM 669 O O . HIS A 1 86 ? -13.631 2.483 -4.494 1.00 94.31 86 HIS A O 1
ATOM 675 N N . VAL A 1 87 ? -12.382 1.897 -6.256 1.00 93.81 87 VAL A N 1
ATOM 676 C CA . VAL A 1 87 ? -13.524 1.374 -7.026 1.00 93.81 87 VAL A CA 1
ATOM 677 C C . VAL A 1 87 ? -14.229 0.213 -6.317 1.00 93.81 87 VAL A C 1
ATOM 679 O O . VAL A 1 87 ? -15.443 0.076 -6.433 1.00 93.81 87 VAL A O 1
ATOM 682 N N . ASP A 1 88 ? -13.483 -0.606 -5.571 1.00 92.94 88 ASP A N 1
ATOM 683 C CA . ASP A 1 88 ? -14.046 -1.704 -4.786 1.00 92.94 88 ASP A CA 1
ATOM 684 C C . ASP A 1 88 ? -14.934 -1.173 -3.655 1.00 92.94 88 ASP A C 1
ATOM 686 O O . ASP A 1 88 ? -16.116 -1.504 -3.599 1.00 92.94 88 ASP A O 1
ATOM 690 N N . HIS A 1 89 ? -14.415 -0.222 -2.866 1.00 91.31 89 HIS A N 1
ATOM 691 C CA . HIS A 1 89 ? -15.177 0.522 -1.856 1.00 91.31 89 HIS A CA 1
ATOM 692 C C . HIS A 1 89 ? -16.504 1.068 -2.406 1.00 91.31 89 HIS A C 1
ATOM 694 O O . HIS A 1 89 ? -17.548 0.865 -1.789 1.00 91.31 89 HIS A O 1
ATOM 700 N N . ALA A 1 90 ? -16.475 1.717 -3.575 1.00 90.75 90 ALA A N 1
ATOM 701 C CA . ALA A 1 90 ? -17.657 2.317 -4.195 1.00 90.75 90 ALA A CA 1
ATOM 702 C C . ALA A 1 90 ? -18.711 1.293 -4.662 1.00 90.75 90 ALA A C 1
ATOM 704 O O . ALA A 1 90 ? -19.877 1.650 -4.830 1.00 90.75 90 ALA A O 1
ATOM 705 N N . ARG A 1 91 ? -18.319 0.033 -4.894 1.00 89.00 91 ARG A N 1
ATOM 706 C CA . ARG A 1 91 ? -19.209 -1.047 -5.355 1.00 89.00 91 ARG A CA 1
ATOM 707 C C . ARG A 1 91 ? -19.818 -1.862 -4.223 1.00 89.00 91 ARG A C 1
ATOM 709 O O . ARG A 1 91 ? -20.792 -2.572 -4.465 1.00 89.00 91 ARG A O 1
ATOM 716 N N . LEU A 1 92 ? -19.242 -1.811 -3.025 1.00 81.12 92 LEU A N 1
ATOM 717 C CA . LEU A 1 92 ? -19.687 -2.645 -1.916 1.00 81.12 92 LEU A CA 1
ATOM 718 C C . LEU A 1 92 ? -21.123 -2.314 -1.507 1.00 81.12 92 LEU A C 1
ATOM 720 O O . LEU A 1 92 ? -21.433 -1.216 -1.052 1.00 81.12 92 LEU A O 1
ATOM 724 N N . SER A 1 93 ? -21.985 -3.320 -1.615 1.00 60.75 93 SER A N 1
ATOM 725 C CA . SER A 1 93 ? -23.358 -3.316 -1.125 1.00 60.75 93 SER A CA 1
ATOM 726 C C . SER A 1 93 ? -23.472 -4.350 -0.004 1.00 60.75 93 SER A C 1
ATOM 728 O O . SER A 1 93 ? -23.812 -5.505 -0.258 1.00 60.75 93 SER A O 1
ATOM 730 N N . ILE A 1 94 ? -23.112 -3.980 1.225 1.00 62.47 94 ILE A N 1
ATOM 731 C CA . ILE A 1 94 ? -23.130 -4.901 2.374 1.00 62.47 94 ILE A CA 1
ATOM 732 C C . ILE A 1 94 ? -23.925 -4.299 3.535 1.00 62.47 94 ILE A C 1
ATOM 734 O O . ILE A 1 94 ? -23.790 -3.111 3.824 1.00 62.47 94 ILE A O 1
ATOM 738 N N . GLU A 1 95 ? -24.771 -5.117 4.175 1.00 65.31 95 GLU A N 1
ATOM 739 C CA . GLU A 1 95 ? -25.591 -4.723 5.337 1.00 65.31 95 GLU A CA 1
ATOM 740 C C . GLU A 1 95 ? -24.715 -4.258 6.502 1.00 65.31 95 GLU A C 1
ATOM 742 O O . GLU A 1 95 ? -24.983 -3.241 7.143 1.00 65.31 95 GLU A O 1
ATOM 747 N N . GLU A 1 96 ? -23.627 -4.991 6.736 1.00 73.50 96 GLU A N 1
ATOM 748 C CA . GLU A 1 96 ? -22.622 -4.655 7.722 1.00 73.50 96 GLU A CA 1
ATOM 749 C C . GLU A 1 96 ? -21.333 -4.230 7.017 1.00 73.50 96 GLU A C 1
ATOM 751 O O . GLU A 1 96 ? -20.619 -5.049 6.443 1.00 73.50 96 GLU A O 1
ATOM 756 N N . TYR A 1 97 ? -21.035 -2.929 7.053 1.00 82.00 97 TYR A N 1
ATOM 757 C CA . TYR A 1 97 ? -19.858 -2.386 6.384 1.00 82.00 97 TYR A CA 1
ATOM 758 C C . TYR A 1 97 ? -18.562 -2.786 7.104 1.00 82.00 97 TYR A C 1
ATOM 760 O O . TYR A 1 97 ? -18.195 -2.192 8.119 1.00 82.00 97 TYR A O 1
ATOM 768 N N . ASP A 1 98 ? -17.892 -3.813 6.584 1.00 87.19 98 ASP A N 1
ATOM 769 C CA . ASP A 1 98 ? -16.670 -4.408 7.131 1.00 87.19 98 ASP A CA 1
ATOM 770 C C . ASP A 1 98 ? -15.612 -4.597 6.032 1.00 87.19 98 ASP A C 1
ATOM 772 O O . ASP A 1 98 ? -15.239 -5.696 5.616 1.00 87.19 98 ASP A O 1
ATOM 776 N N . TYR A 1 99 ? -15.199 -3.457 5.487 1.00 90.50 99 TYR A N 1
ATOM 777 C CA . TYR A 1 99 ? -14.323 -3.373 4.330 1.00 90.50 99 TYR A CA 1
ATOM 778 C C . TYR A 1 99 ? -12.861 -3.662 4.683 1.00 90.50 99 TYR A C 1
ATOM 780 O O . TYR A 1 99 ? -12.296 -3.050 5.588 1.00 90.50 99 TYR A O 1
ATOM 788 N N . LEU A 1 100 ? -12.233 -4.550 3.912 1.00 92.25 100 LEU A N 1
ATOM 789 C CA . LEU A 1 100 ? -10.780 -4.662 3.814 1.00 92.25 100 LEU A CA 1
ATOM 790 C C . LEU A 1 100 ? -10.334 -3.762 2.659 1.00 92.25 100 LEU A C 1
ATOM 792 O O . LEU A 1 100 ? -10.716 -4.059 1.527 1.00 92.25 100 LEU A O 1
ATOM 796 N N . PRO A 1 101 ? -9.546 -2.697 2.895 1.00 94.31 101 PRO A N 1
ATOM 797 C CA . PRO A 1 101 ? -9.123 -1.834 1.808 1.00 94.31 101 PRO A CA 1
ATOM 798 C C . PRO A 1 101 ? -8.437 -2.624 0.705 1.00 94.31 101 PRO A C 1
ATOM 800 O O . PRO A 1 101 ? -7.468 -3.331 0.962 1.00 94.31 101 PRO A O 1
ATOM 803 N N . TYR A 1 102 ? -8.956 -2.492 -0.509 1.00 93.62 102 TYR A N 1
ATOM 804 C CA . TYR A 1 102 ? -8.403 -3.107 -1.703 1.00 93.62 102 TYR A CA 1
ATOM 805 C C . TYR A 1 102 ? -8.184 -2.031 -2.760 1.00 93.62 102 TYR A C 1
ATOM 807 O O . TYR A 1 102 ? -9.062 -1.204 -3.022 1.00 93.62 102 TYR A O 1
ATOM 815 N N . PHE A 1 103 ? -6.994 -2.028 -3.350 1.00 95.19 103 PHE A N 1
ATOM 816 C CA . PHE A 1 103 ? -6.657 -1.182 -4.482 1.00 95.19 103 PHE A CA 1
ATOM 817 C C . PHE A 1 103 ? -5.791 -1.957 -5.469 1.00 95.19 103 PHE A C 1
ATOM 819 O O . PHE A 1 103 ? -5.064 -2.875 -5.099 1.00 95.19 103 PHE A O 1
ATOM 826 N N . TYR A 1 104 ? -5.865 -1.598 -6.741 1.00 94.50 104 TYR A N 1
ATOM 827 C CA . TYR A 1 104 ? -5.087 -2.253 -7.782 1.00 94.50 104 TYR A CA 1
ATOM 828 C C . TYR A 1 104 ? -4.779 -1.267 -8.896 1.00 94.50 104 TYR A C 1
ATOM 830 O O . TYR A 1 104 ? -5.484 -0.274 -9.085 1.00 94.50 104 TYR A O 1
ATOM 838 N N . SER A 1 105 ? -3.748 -1.568 -9.673 1.00 93.88 105 SER A N 1
ATOM 839 C CA . SER A 1 105 ? -3.508 -0.885 -10.935 1.00 93.88 105 SER A CA 1
ATOM 840 C C . SER A 1 105 ? -2.861 -1.826 -11.933 1.00 93.88 105 SER A C 1
ATOM 842 O O . SER A 1 105 ? -2.343 -2.888 -11.585 1.00 93.88 105 SER A O 1
ATOM 844 N N . ARG A 1 106 ? -2.917 -1.436 -13.202 1.00 91.81 106 ARG A N 1
ATOM 845 C CA . ARG A 1 106 ? -2.235 -2.123 -14.292 1.00 91.81 106 ARG A CA 1
ATOM 846 C C . ARG A 1 106 ? -1.564 -1.083 -15.168 1.00 91.81 106 ARG A C 1
ATOM 848 O O . ARG A 1 106 ? -2.231 -0.177 -15.662 1.00 91.81 106 ARG A O 1
ATOM 855 N N . THR A 1 107 ? -0.264 -1.240 -15.375 1.00 88.19 107 THR A N 1
ATOM 856 C CA . THR A 1 107 ? 0.536 -0.341 -16.211 1.00 88.19 107 THR A CA 1
ATOM 857 C C . THR A 1 107 ? 1.529 -1.175 -17.005 1.00 88.19 107 THR A C 1
ATOM 859 O O . THR A 1 107 ? 2.270 -1.967 -16.429 1.00 88.19 107 THR A O 1
ATOM 862 N N . PHE A 1 108 ? 1.567 -0.992 -18.327 1.00 88.88 108 PHE A N 1
ATOM 863 C CA . PHE A 1 108 ? 2.325 -1.864 -19.233 1.00 88.88 108 PHE A CA 1
ATOM 864 C C . PHE A 1 108 ? 1.941 -3.344 -19.038 1.00 88.88 108 PHE A C 1
ATOM 866 O O . PHE A 1 108 ? 0.760 -3.680 -19.087 1.00 88.88 108 PHE A O 1
ATOM 873 N N . ASN A 1 109 ? 2.923 -4.222 -18.831 1.00 87.81 109 ASN A N 1
ATOM 874 C CA . ASN A 1 109 ? 2.739 -5.639 -18.528 1.00 87.81 109 ASN A CA 1
ATOM 875 C C . ASN A 1 109 ? 2.698 -5.942 -17.017 1.00 87.81 109 ASN A C 1
ATOM 877 O O . ASN A 1 109 ? 2.782 -7.110 -16.653 1.00 87.81 109 ASN A O 1
ATOM 881 N N . LEU A 1 110 ? 2.584 -4.919 -16.162 1.00 85.88 110 LEU A N 1
ATOM 882 C CA . LEU A 1 110 ? 2.489 -5.055 -14.707 1.00 85.88 110 LEU A CA 1
ATOM 883 C C . LEU A 1 110 ? 1.032 -4.921 -14.247 1.00 85.88 110 LEU A C 1
ATOM 885 O O . LEU A 1 110 ? 0.269 -4.105 -14.774 1.00 85.88 110 LEU A O 1
ATOM 889 N N . ALA A 1 111 ? 0.655 -5.705 -13.248 1.00 90.00 111 ALA A N 1
ATOM 890 C CA . ALA A 1 111 ? -0.661 -5.817 -12.650 1.00 90.00 111 ALA A CA 1
ATOM 891 C C . ALA A 1 111 ? -0.568 -6.170 -11.156 1.00 90.00 111 ALA A C 1
ATOM 893 O O . ALA A 1 111 ? -0.628 -7.338 -10.754 1.00 90.00 111 ALA A O 1
ATOM 894 N N . TRP A 1 112 ? -0.498 -5.131 -10.328 1.00 92.69 112 TRP A N 1
ATOM 895 C CA . TRP A 1 112 ? -0.337 -5.276 -8.889 1.00 92.69 112 TRP A CA 1
ATOM 896 C C . TRP A 1 112 ? -1.655 -5.071 -8.159 1.00 92.69 112 TRP A C 1
ATOM 898 O O . TRP A 1 112 ? -2.551 -4.342 -8.600 1.00 92.69 112 TRP A O 1
ATOM 908 N N . GLN A 1 113 ? -1.743 -5.702 -6.996 1.00 94.44 113 GLN A N 1
ATOM 909 C CA . GLN A 1 113 ? -2.834 -5.527 -6.051 1.00 94.44 113 GLN A CA 1
ATOM 910 C C . GLN A 1 113 ? -2.270 -5.171 -4.680 1.00 94.44 113 GLN A C 1
ATOM 912 O O . GLN A 1 113 ? -1.183 -5.615 -4.306 1.00 94.44 113 GLN A O 1
ATOM 917 N N . PHE A 1 114 ? -3.036 -4.386 -3.936 1.00 94.44 114 PHE A N 1
ATOM 918 C CA . PHE A 1 114 ? -2.772 -4.006 -2.562 1.00 94.44 114 PHE A CA 1
ATOM 919 C C . PHE A 1 114 ? -4.005 -4.288 -1.709 1.00 94.44 114 PHE A C 1
ATOM 921 O O . PHE A 1 114 ? -5.107 -3.858 -2.057 1.00 94.44 114 PHE A O 1
ATOM 928 N N . TYR A 1 115 ? -3.803 -4.968 -0.583 1.00 94.31 115 TYR A N 1
ATOM 929 C CA . TYR A 1 115 ? -4.824 -5.164 0.439 1.00 94.31 115 TYR A CA 1
ATOM 930 C C . TYR A 1 115 ? -4.329 -4.638 1.780 1.00 94.31 115 TYR A C 1
ATOM 932 O O . TYR A 1 115 ? -3.180 -4.874 2.147 1.00 94.31 115 TYR A O 1
ATOM 940 N N . GLY A 1 116 ? -5.220 -4.003 2.535 1.00 93.50 116 GLY A N 1
ATOM 941 C CA . GLY A 1 116 ? -4.991 -3.599 3.916 1.00 93.50 116 GLY A CA 1
ATOM 942 C C . GLY A 1 116 ? -4.465 -2.171 4.087 1.00 93.50 116 GLY A C 1
ATOM 943 O O . GLY A 1 116 ? -4.959 -1.241 3.452 1.00 93.50 116 GLY A O 1
ATOM 944 N N . ASP A 1 117 ? -3.499 -1.990 4.986 1.00 93.25 117 ASP A N 1
ATOM 945 C CA . ASP A 1 117 ? -2.947 -0.697 5.389 1.00 93.25 117 ASP A CA 1
ATOM 946 C C . ASP A 1 117 ? -1.431 -0.659 5.202 1.00 93.25 117 ASP A C 1
ATOM 948 O O . ASP A 1 117 ? -0.734 -1.647 5.430 1.00 93.25 117 ASP A O 1
ATOM 952 N N . ASN A 1 118 ? -0.908 0.487 4.781 1.00 92.25 118 ASN A N 1
ATOM 953 C CA . ASN A 1 118 ? 0.498 0.663 4.412 1.00 92.25 118 ASN A CA 1
ATOM 954 C C . ASN A 1 118 ? 1.311 1.341 5.527 1.00 92.25 118 ASN A C 1
ATOM 956 O O . ASN A 1 118 ? 2.134 2.225 5.271 1.00 92.25 118 ASN A O 1
ATOM 960 N N . VAL A 1 119 ? 1.065 0.939 6.775 1.00 89.81 119 VAL A N 1
ATOM 961 C CA . VAL A 1 119 ? 1.678 1.509 7.982 1.00 89.81 119 VAL A CA 1
ATOM 962 C C . VAL A 1 119 ? 2.680 0.525 8.583 1.00 89.81 119 VAL A C 1
ATOM 964 O O . VAL A 1 119 ? 2.404 -0.665 8.680 1.00 89.81 119 VAL A O 1
ATOM 967 N N . GLY A 1 120 ? 3.830 1.029 9.039 1.00 86.75 120 GLY A N 1
ATOM 968 C CA . GLY A 1 120 ? 4.890 0.228 9.661 1.00 86.75 120 GLY A CA 1
ATOM 969 C C . GLY A 1 120 ? 6.088 0.005 8.741 1.00 86.75 120 GLY A C 1
ATOM 970 O O . GLY A 1 120 ? 6.163 0.578 7.652 1.00 86.75 120 GLY A O 1
ATOM 971 N N . GLU A 1 121 ? 7.052 -0.797 9.195 1.00 86.44 121 GLU A N 1
ATOM 972 C CA . GLU A 1 121 ? 8.177 -1.185 8.339 1.00 86.44 121 GLU A CA 1
ATOM 973 C C . GLU A 1 121 ? 7.729 -2.238 7.320 1.00 86.44 121 GLU A C 1
ATOM 975 O O . GLU A 1 121 ? 6.665 -2.848 7.452 1.00 86.44 121 GLU A O 1
ATOM 980 N N . THR A 1 122 ? 8.539 -2.422 6.282 1.00 89.75 122 THR A N 1
ATOM 981 C CA . THR A 1 122 ? 8.213 -3.290 5.152 1.00 89.75 122 THR A CA 1
ATOM 982 C C . THR A 1 122 ? 9.183 -4.455 5.052 1.00 89.75 122 THR A C 1
ATOM 984 O O . THR A 1 122 ? 10.370 -4.316 5.344 1.00 89.75 122 THR A O 1
ATOM 987 N N . VAL A 1 123 ? 8.672 -5.604 4.614 1.00 86.88 123 VAL A N 1
ATOM 988 C CA . VAL A 1 123 ? 9.472 -6.778 4.251 1.00 86.88 123 VAL A CA 1
ATOM 989 C C . VAL A 1 123 ? 9.230 -7.046 2.775 1.00 86.88 123 VAL A C 1
ATOM 991 O O . VAL A 1 123 ? 8.095 -7.297 2.372 1.00 86.88 123 VAL A O 1
ATOM 994 N N . LEU A 1 124 ? 10.267 -6.909 1.953 1.00 89.00 124 LEU A N 1
ATOM 995 C CA . LEU A 1 124 ? 10.194 -7.214 0.523 1.00 89.00 124 LEU A CA 1
ATOM 996 C C . LEU A 1 124 ? 10.230 -8.730 0.322 1.00 89.00 124 LEU A C 1
ATOM 998 O O . LEU A 1 124 ? 11.004 -9.412 0.996 1.00 89.00 124 LEU A O 1
ATOM 1002 N N . PHE A 1 125 ? 9.452 -9.248 -0.628 1.00 83.94 125 PHE A N 1
ATOM 1003 C CA . PHE A 1 125 ? 9.635 -10.636 -1.053 1.00 83.94 125 PHE A CA 1
ATOM 1004 C C . PHE A 1 125 ? 10.910 -10.752 -1.899 1.00 83.94 125 PHE A C 1
ATOM 1006 O O . PHE A 1 125 ? 11.132 -9.906 -2.767 1.00 83.94 125 PHE A O 1
ATOM 1013 N N . PRO A 1 126 ? 11.749 -11.778 -1.682 1.00 81.50 126 PRO A N 1
ATOM 1014 C CA . PRO A 1 126 ? 13.007 -11.920 -2.415 1.00 81.50 126 PRO A CA 1
ATOM 1015 C C . PRO A 1 126 ? 12.797 -12.256 -3.897 1.00 81.50 126 PRO A C 1
ATOM 1017 O O . PRO A 1 126 ? 13.511 -11.727 -4.748 1.00 81.50 126 PRO A O 1
ATOM 1020 N N . ASP A 1 127 ? 11.798 -13.089 -4.200 1.00 82.56 127 ASP A N 1
ATOM 1021 C CA . ASP A 1 127 ? 11.584 -13.652 -5.540 1.00 82.56 127 ASP A CA 1
ATOM 1022 C C . ASP A 1 127 ? 10.407 -13.017 -6.294 1.00 82.56 127 ASP A C 1
ATOM 1024 O O . ASP A 1 127 ? 10.204 -13.288 -7.477 1.00 82.56 127 ASP A O 1
ATOM 1028 N N . ASN A 1 128 ? 9.643 -12.143 -5.631 1.00 78.94 128 ASN A N 1
ATOM 1029 C CA . ASN A 1 128 ? 8.456 -11.504 -6.190 1.00 78.94 128 ASN A CA 1
ATOM 1030 C C . ASN A 1 128 ? 8.526 -9.985 -6.046 1.00 78.94 128 ASN A C 1
ATOM 1032 O O . ASN A 1 128 ? 9.008 -9.455 -5.046 1.00 78.94 128 ASN A O 1
ATOM 1036 N N . PHE A 1 129 ? 7.962 -9.259 -7.014 1.00 85.50 129 PHE A N 1
ATOM 1037 C CA . PHE A 1 129 ? 7.727 -7.828 -6.847 1.00 85.50 129 PHE A CA 1
ATOM 1038 C C . PHE A 1 129 ? 6.543 -7.624 -5.893 1.00 85.50 129 PHE A C 1
ATOM 1040 O O . PHE A 1 129 ? 5.381 -7.574 -6.297 1.00 85.50 129 PHE A O 1
ATOM 1047 N N . GLY A 1 130 ? 6.846 -7.549 -4.602 1.00 88.00 130 GLY A N 1
ATOM 1048 C CA . GLY A 1 130 ? 5.843 -7.376 -3.565 1.00 88.00 130 GLY A CA 1
ATOM 1049 C C . GLY A 1 130 ? 6.438 -7.016 -2.205 1.00 88.00 130 GLY A C 1
ATOM 1050 O O . GLY A 1 130 ? 7.654 -7.057 -2.008 1.00 88.00 130 GLY A O 1
ATOM 1051 N N . THR A 1 131 ? 5.571 -6.705 -1.246 1.00 90.12 131 THR A N 1
ATOM 1052 C CA . THR A 1 131 ? 5.957 -6.461 0.141 1.00 90.12 131 THR A CA 1
ATOM 1053 C C . THR A 1 131 ? 4.811 -6.670 1.131 1.00 90.12 131 THR A C 1
ATOM 1055 O O . THR A 1 131 ? 3.640 -6.478 0.796 1.00 90.12 131 THR A O 1
ATOM 1058 N N . TYR A 1 132 ? 5.166 -7.006 2.370 1.00 87.19 132 TYR A N 1
ATOM 1059 C CA . TYR A 1 132 ? 4.302 -6.899 3.544 1.00 87.19 132 TYR A CA 1
ATOM 1060 C C . TYR A 1 132 ? 4.620 -5.652 4.366 1.00 87.19 132 TYR A C 1
ATOM 1062 O O . TYR A 1 132 ? 5.780 -5.258 4.460 1.00 87.19 132 TYR A O 1
ATOM 1070 N N . TRP A 1 133 ? 3.613 -5.109 5.054 1.00 86.94 133 TRP A N 1
ATOM 1071 C CA . TRP A 1 133 ? 3.785 -4.144 6.147 1.00 86.94 133 TRP A CA 1
ATOM 1072 C C . TRP A 1 133 ? 3.662 -4.845 7.512 1.00 86.94 133 TRP A C 1
ATOM 1074 O O . TRP A 1 133 ? 2.735 -5.627 7.726 1.00 86.94 133 TRP A O 1
ATOM 1084 N N . ILE A 1 134 ? 4.602 -4.597 8.435 1.00 72.12 134 ILE A N 1
ATOM 1085 C CA . ILE A 1 134 ? 4.724 -5.289 9.738 1.00 72.12 134 ILE A CA 1
ATOM 1086 C C . ILE A 1 134 ? 3.435 -5.195 10.582 1.00 72.12 134 ILE A C 1
ATOM 1088 O O . ILE A 1 134 ? 2.737 -4.186 10.562 1.00 72.12 134 ILE A O 1
ATOM 1092 N N . LYS A 1 135 ? 3.152 -6.266 11.353 1.00 68.25 135 LYS A N 1
ATOM 1093 C CA . LYS A 1 135 ? 1.834 -6.722 11.872 1.00 68.25 135 LYS A CA 1
ATOM 1094 C C . LYS A 1 135 ? 0.905 -7.325 10.803 1.00 68.25 135 LYS A C 1
ATOM 1096 O O . LYS A 1 135 ? -0.238 -7.644 11.107 1.00 68.25 135 LYS A O 1
ATOM 1101 N N . VAL A 1 136 ? 1.411 -7.485 9.573 1.00 64.19 136 VAL A N 1
ATOM 1102 C CA . VAL A 1 136 ? 0.674 -7.913 8.370 1.00 64.19 136 VAL A CA 1
ATOM 1103 C C . VAL A 1 136 ? -0.659 -7.178 8.254 1.00 64.19 136 VAL A C 1
ATOM 1105 O O . VAL A 1 136 ? -1.721 -7.757 8.039 1.00 64.19 136 VAL A O 1
ATOM 1108 N N . VAL A 1 137 ? -0.593 -5.859 8.435 1.00 80.81 137 VAL A N 1
ATOM 1109 C CA . VAL A 1 137 ? -1.753 -4.982 8.259 1.00 80.81 137 VAL A CA 1
ATOM 1110 C C . VAL A 1 137 ? -2.026 -4.705 6.788 1.00 80.81 137 VAL A C 1
ATOM 1112 O O . VAL A 1 137 ? -3.158 -4.355 6.461 1.00 80.81 137 VAL A O 1
ATOM 1115 N N . GLY A 1 138 ? -1.035 -4.919 5.913 1.00 84.12 138 GLY A N 1
ATOM 1116 C CA . GLY A 1 138 ? -1.187 -4.818 4.470 1.00 84.12 138 GLY A CA 1
ATOM 1117 C C . GLY A 1 138 ? -0.168 -5.629 3.672 1.00 84.12 138 GLY A C 1
ATOM 1118 O O . GLY A 1 138 ? 0.907 -5.991 4.158 1.00 84.12 138 GLY A O 1
ATOM 1119 N N . VAL A 1 139 ? -0.538 -5.919 2.428 1.00 87.06 139 VAL A N 1
ATOM 1120 C CA . VAL A 1 139 ? 0.234 -6.691 1.450 1.00 87.06 139 VAL A CA 1
ATOM 1121 C C . VAL A 1 139 ? 0.082 -6.072 0.066 1.00 87.06 139 VAL A C 1
ATOM 1123 O O . VAL A 1 139 ? -1.025 -5.781 -0.381 1.00 87.06 139 VAL A O 1
ATOM 1126 N N . PHE A 1 140 ? 1.207 -5.890 -0.614 1.00 89.81 140 PHE A N 1
ATOM 1127 C CA . PHE A 1 140 ? 1.301 -5.488 -2.012 1.00 89.81 140 PHE A CA 1
ATOM 1128 C C . PHE A 1 140 ? 1.985 -6.614 -2.780 1.00 89.81 140 PHE A C 1
ATOM 1130 O O . PHE A 1 140 ? 3.057 -7.058 -2.377 1.00 89.81 140 PHE A O 1
ATOM 1137 N N . LEU A 1 141 ? 1.393 -7.080 -3.876 1.00 86.12 141 LEU A N 1
ATOM 1138 C CA . LEU A 1 141 ? 1.982 -8.163 -4.661 1.00 86.12 141 LEU A CA 1
ATOM 1139 C C . LEU A 1 141 ? 1.572 -8.067 -6.128 1.00 86.12 141 LEU A C 1
ATOM 1141 O O . LEU A 1 141 ? 0.384 -7.957 -6.451 1.00 86.12 141 LEU A O 1
ATOM 1145 N N . GLU A 1 142 ? 2.565 -8.134 -7.003 1.00 87.06 142 GLU A N 1
ATOM 1146 C CA . GLU A 1 142 ? 2.409 -8.351 -8.436 1.00 87.06 142 GLU A CA 1
ATOM 1147 C C . GLU A 1 142 ? 2.118 -9.823 -8.723 1.00 87.06 142 GLU A C 1
ATOM 1149 O O . GLU A 1 142 ? 2.873 -10.694 -8.300 1.00 87.06 142 GLU A O 1
ATOM 1154 N N . GLY A 1 143 ? 1.028 -10.108 -9.440 1.00 83.69 143 GLY A N 1
ATOM 1155 C CA . GLY A 1 143 ? 0.692 -11.483 -9.832 1.00 83.69 143 GLY A CA 1
ATOM 1156 C C . GLY A 1 143 ? 0.312 -12.437 -8.688 1.00 83.69 143 GLY A C 1
ATOM 1157 O O . GLY A 1 143 ? 0.309 -13.646 -8.899 1.00 83.69 143 GLY A O 1
ATOM 1158 N N . GLY A 1 144 ? -0.022 -11.916 -7.504 1.00 81.12 144 GLY A N 1
ATOM 1159 C CA . GLY A 1 144 ? -0.359 -12.722 -6.329 1.00 81.12 144 GLY A CA 1
ATOM 1160 C C . GLY A 1 144 ? -1.645 -13.545 -6.451 1.00 81.12 144 GLY A C 1
ATOM 1161 O O . GLY A 1 144 ? -2.559 -13.247 -7.228 1.00 81.12 144 GLY A O 1
ATOM 1162 N N . THR A 1 145 ? -1.729 -14.579 -5.627 1.00 80.69 145 THR A N 1
ATOM 1163 C CA . THR A 1 145 ? -2.865 -15.486 -5.461 1.00 80.69 145 THR A CA 1
ATOM 1164 C C . THR A 1 145 ? -3.847 -14.975 -4.398 1.00 80.69 145 THR A C 1
ATOM 1166 O O . THR A 1 145 ? -3.454 -14.258 -3.477 1.00 80.69 145 THR A O 1
ATOM 1169 N N . PRO A 1 146 ? -5.136 -15.371 -4.447 1.00 79.88 146 PRO A N 1
ATOM 1170 C CA . PRO A 1 146 ? -6.110 -14.998 -3.419 1.00 79.88 146 PRO A CA 1
ATOM 1171 C C . PRO A 1 146 ? -5.676 -15.328 -1.983 1.00 79.88 146 PRO A C 1
ATOM 1173 O O . PRO A 1 146 ? -6.017 -14.584 -1.068 1.00 79.88 146 PRO A O 1
ATOM 1176 N N . ASP A 1 147 ? -4.934 -16.421 -1.776 1.00 77.38 147 ASP A N 1
ATOM 1177 C CA . ASP A 1 147 ? -4.472 -16.836 -0.447 1.00 77.38 147 ASP A CA 1
ATOM 1178 C C . ASP A 1 147 ? -3.385 -15.910 0.111 1.00 77.38 147 ASP A C 1
ATOM 1180 O O . ASP A 1 147 ? -3.435 -15.562 1.291 1.00 77.38 147 ASP 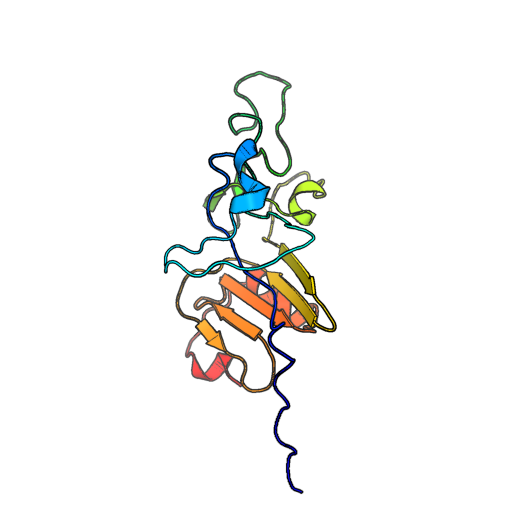A O 1
ATOM 1184 N N . GLU A 1 148 ? -2.472 -15.426 -0.734 1.00 81.00 148 GLU A N 1
ATOM 1185 C CA . GLU A 1 148 ? -1.436 -14.463 -0.334 1.00 81.00 148 GLU A CA 1
ATOM 1186 C C . GLU A 1 148 ? -2.030 -13.121 0.106 1.00 81.00 148 GLU A C 1
ATOM 1188 O O . GLU A 1 148 ? -1.458 -12.445 0.958 1.00 81.00 148 GLU A O 1
ATOM 1193 N N . TYR A 1 149 ? -3.204 -12.750 -0.412 1.00 82.12 149 TYR A N 1
ATOM 1194 C CA . TYR A 1 149 ? -3.899 -11.521 -0.025 1.00 82.12 149 TYR A CA 1
ATOM 1195 C C . TYR A 1 149 ? -4.748 -11.666 1.251 1.00 82.12 149 TYR A C 1
ATOM 1197 O O . TYR A 1 149 ? -4.990 -10.672 1.941 1.00 82.12 149 TYR A O 1
ATOM 1205 N N . LYS A 1 150 ? -5.168 -12.889 1.629 1.00 82.69 150 LYS A N 1
ATOM 1206 C CA . LYS A 1 150 ? -5.991 -13.135 2.839 1.00 82.69 150 LYS A CA 1
ATOM 1207 C C . LYS A 1 150 ? -5.318 -12.665 4.125 1.00 82.69 150 LYS A C 1
ATOM 1209 O O . LYS A 1 150 ? -6.006 -12.324 5.089 1.00 82.69 150 LYS A O 1
ATOM 1214 N N . VAL A 1 151 ? -3.990 -12.625 4.149 1.00 84.19 151 VAL A N 1
ATOM 1215 C CA . VAL A 1 151 ? -3.216 -12.252 5.338 1.00 84.19 151 VAL A CA 1
ATOM 1216 C C . VAL A 1 151 ? -3.518 -10.832 5.825 1.00 84.19 151 VAL A C 1
ATOM 1218 O O . VAL A 1 151 ? -3.551 -10.622 7.032 1.00 84.19 151 VAL A O 1
ATOM 1221 N N . ALA A 1 152 ? -3.858 -9.894 4.928 1.00 87.00 152 ALA A N 1
ATOM 1222 C CA . ALA A 1 152 ? -4.227 -8.523 5.300 1.00 87.00 152 ALA A CA 1
ATOM 1223 C C . ALA A 1 152 ? -5.539 -8.454 6.107 1.00 87.00 152 ALA A C 1
ATOM 1225 O O . ALA A 1 152 ? -5.743 -7.538 6.905 1.00 87.00 152 ALA A O 1
ATOM 1226 N N . ARG A 1 153 ? -6.433 -9.438 5.925 1.00 89.19 153 ARG A N 1
ATOM 1227 C CA . ARG A 1 153 ? -7.665 -9.580 6.715 1.00 89.19 153 ARG A CA 1
ATOM 1228 C C . ARG A 1 153 ? -7.389 -10.200 8.082 1.00 89.19 153 ARG A C 1
ATOM 1230 O O . ARG A 1 153 ? -7.979 -9.771 9.067 1.00 89.19 153 ARG A O 1
ATOM 1237 N N . VAL A 1 154 ? -6.553 -11.240 8.109 1.00 86.94 154 VAL A N 1
ATOM 1238 C CA . VAL A 1 154 ? -6.280 -12.055 9.304 1.00 86.94 154 VAL A CA 1
ATOM 1239 C C . VAL A 1 154 ? -5.342 -11.338 10.278 1.00 86.94 154 VAL A C 1
ATOM 1241 O O . VAL A 1 154 ? -5.484 -11.532 11.481 1.00 86.94 154 VAL A O 1
ATOM 1244 N N . GLN A 1 155 ? -4.416 -10.515 9.771 1.00 86.38 155 GLN A N 1
ATOM 1245 C CA . GLN A 1 155 ? -3.388 -9.811 10.550 1.00 86.38 155 GLN A CA 1
ATOM 1246 C C . GLN A 1 155 ? -2.637 -10.749 11.515 1.00 86.38 155 GLN A C 1
ATOM 1248 O O . GLN A 1 155 ? -2.649 -10.531 12.732 1.00 86.38 155 GLN A O 1
ATOM 1253 N N . PRO A 1 156 ? -2.027 -11.844 11.011 1.00 83.12 156 PRO A N 1
ATOM 1254 C CA . PRO A 1 156 ? -1.320 -12.782 11.870 1.00 83.12 156 PRO A CA 1
ATOM 1255 C C . PRO A 1 156 ? -0.179 -12.080 12.626 1.00 83.12 156 PRO A C 1
ATOM 1257 O O . PRO A 1 156 ? 0.514 -11.229 12.054 1.00 83.12 156 PRO A O 1
ATOM 1260 N N . PRO A 1 157 ? 0.058 -12.434 13.902 1.00 80.56 157 PRO A N 1
ATOM 1261 C CA . PRO A 1 157 ? 1.233 -11.954 14.609 1.00 80.56 157 PRO A CA 1
ATOM 1262 C C . PRO A 1 157 ? 2.493 -12.425 13.878 1.00 80.56 157 PRO A C 1
ATOM 1264 O O . PRO A 1 157 ? 2.580 -13.563 13.423 1.00 80.56 157 PRO A O 1
ATOM 1267 N N . VAL A 1 158 ? 3.473 -11.535 13.777 1.00 76.12 158 VAL A N 1
ATOM 1268 C CA . VAL A 1 158 ? 4.772 -11.830 13.169 1.00 76.12 158 VAL A CA 1
ATOM 1269 C C . VAL A 1 158 ? 5.754 -12.059 14.304 1.00 76.12 158 VAL A C 1
ATOM 1271 O O . VAL A 1 158 ? 6.062 -11.121 15.038 1.00 76.12 158 VAL A O 1
ATOM 1274 N N . GLU A 1 159 ? 6.223 -13.295 14.475 1.00 69.81 159 GLU A N 1
ATOM 1275 C CA . GLU A 1 159 ? 7.218 -13.613 15.507 1.00 69.81 159 GLU A CA 1
ATOM 1276 C C . GLU A 1 159 ? 8.603 -13.066 15.135 1.00 69.81 159 GLU A C 1
ATOM 1278 O O . GLU A 1 159 ? 9.326 -12.565 15.996 1.00 69.81 159 GLU A O 1
ATOM 1283 N N . SER A 1 160 ? 8.962 -13.115 13.847 1.00 67.31 160 SER A N 1
ATOM 1284 C CA . SER A 1 160 ? 10.165 -12.481 13.306 1.00 67.31 160 SER A CA 1
ATOM 1285 C C . SER A 1 160 ? 10.003 -12.108 11.831 1.00 67.31 160 SER A C 1
ATOM 1287 O O . SER A 1 160 ? 9.270 -12.755 11.083 1.00 67.31 160 SER A O 1
ATOM 1289 N N . LEU A 1 161 ? 10.719 -11.069 11.391 1.00 65.88 161 LEU A N 1
ATOM 1290 C CA . LEU A 1 161 ? 10.711 -10.634 9.986 1.00 65.88 161 LEU A CA 1
ATOM 1291 C C . LEU A 1 161 ? 11.254 -11.711 9.042 1.00 65.88 161 LEU A C 1
ATOM 1293 O O . LEU A 1 161 ? 10.766 -11.853 7.923 1.00 65.88 161 LEU A O 1
ATOM 1297 N N . ASP A 1 162 ? 12.188 -12.527 9.528 1.00 66.50 162 ASP A N 1
ATOM 1298 C CA . ASP A 1 162 ? 12.795 -13.624 8.771 1.00 66.50 162 ASP A CA 1
ATOM 1299 C C . ASP A 1 162 ? 11.799 -14.733 8.403 1.00 66.50 162 ASP A C 1
ATOM 1301 O O . ASP A 1 162 ? 12.083 -15.531 7.512 1.00 66.50 162 ASP A O 1
ATOM 1305 N N . GLN A 1 163 ? 10.654 -14.831 9.090 1.00 67.50 163 GLN A N 1
ATOM 1306 C CA . GLN A 1 163 ? 9.593 -15.773 8.720 1.00 67.50 163 GLN A CA 1
ATOM 1307 C C . GLN A 1 163 ? 8.751 -15.276 7.538 1.00 67.50 163 GLN A C 1
ATOM 1309 O O . GLN A 1 163 ? 8.207 -16.102 6.816 1.00 67.50 163 GLN A O 1
ATOM 1314 N N . LEU A 1 164 ? 8.651 -13.958 7.330 1.00 65.81 164 LEU A N 1
ATOM 1315 C CA . LEU A 1 164 ? 7.863 -13.361 6.242 1.00 65.81 164 LEU A CA 1
ATOM 1316 C C . LEU A 1 164 ? 8.634 -13.244 4.923 1.00 65.81 164 LEU A C 1
ATOM 1318 O O . LEU A 1 164 ? 8.020 -13.093 3.873 1.00 65.81 164 LEU A O 1
ATOM 1322 N N . ALA A 1 165 ? 9.966 -13.263 4.982 1.00 62.94 165 ALA A N 1
ATOM 1323 C CA . ALA A 1 165 ? 10.840 -13.120 3.819 1.00 62.94 165 ALA A CA 1
ATOM 1324 C C . ALA A 1 165 ? 11.194 -14.458 3.132 1.00 62.94 165 ALA A C 1
ATOM 1326 O O . ALA A 1 165 ? 12.030 -14.460 2.231 1.00 62.94 165 ALA A O 1
ATOM 1327 N N . LYS A 1 166 ? 10.623 -15.581 3.584 1.00 55.94 166 LYS A N 1
ATOM 1328 C CA . LYS A 1 166 ? 10.837 -16.931 3.034 1.00 55.94 166 LYS A CA 1
ATOM 1329 C C . LYS A 1 166 ? 9.644 -17.374 2.208 1.00 55.94 166 LYS A C 1
ATOM 1331 O O . LYS A 1 166 ? 9.888 -18.137 1.253 1.00 55.94 166 LYS A O 1
#

Secondary structure (DSSP, 8-state):
-PPPP-------TT---------GGGTTT--B-TTS-B---S----------SS--SS-SSTT----GGG--EEEGGGTEEE----HHHHH---SS-----EEEEEETTEEEEEEE---S-EEE-SSSSEEEETTTTEEEEET--HHHHHHHHH----S-HHHH--

pLDDT: mean 75.61, std 15.76, range [36.34, 95.19]

Radius of gyration: 20.7 Å; chains: 1; bounding box: 56×52×43 Å

Organism: Cucumis sativus (NCBI:txid3659)

InterPro domains:
  IPR016156 FAD/NAD-linked reductase, dimerisation domain superfamily [G3DSA:3.30.390.30] (102-166)
  IPR016156 FAD/NAD-linked reductase, dimerisation domain superfamily [SSF55424] (95-153)
  IPR036188 FAD/NAD(P)-binding domain superfamily [G3DSA:3.50.50.60] (1-101)
  IPR036188 FAD/NAD(P)-binding domain superfamily [SSF51905] (23-92)
  IPR048618 Monodehydroascorbate reductase 3-like, C-terminal domain [PF21791] (100-166)
  IPR050446 FAD-dependent Oxidoreductases and Apoptosis Regulators [PTHR43557] (26-159)

Foldseek 3Di:
DDDDDPDDDPPPPPDDADADCDDVPCVCQPCLDPVRDRDDDPDDDHDNDDDQPDAEDCDPDPPDGDFAQRYQDQQPLVRDTDGDRAPVRRPDDDPDPHDFDKHWDDDDPWTKIKTFDDDADWQAAPPFRWIAHALRRMIMGTPDDPVRGCCNSVSDHDPDSVVVRD